Protein AF-A0A2D4KAZ9-F1 (afdb_monomer)

Sequence (112 aa):
IPFMPLLLKDMTFIHEGNRTLVENLVNFEKLRMMAKAVHLVHHCRSHPNLPLSPLRSRPQYLLEEARAIRASTCSEQSLSTRSPAATWAHIQPLRVIDRQKELLRLSRDLES

Organism: NCBI:txid1970185

Solvent-accessible surface area (backbone atoms only — not comparable to full-atom values): 7359 Å² total; per-residue (Å²): 123,78,70,58,71,58,54,53,48,52,55,48,51,51,56,75,76,35,65,68,55,54,97,91,35,76,31,60,66,48,51,51,54,52,51,54,60,53,46,54,59,50,61,62,58,72,57,80,87,68,81,87,59,93,73,77,86,62,77,81,84,73,54,74,83,64,61,81,81,66,87,63,97,67,64,77,80,62,63,67,71,68,37,68,66,56,53,51,63,58,65,70,73,72,86,77,90,80,53,63,71,57,55,54,49,55,55,54,69,73,76,110

Nearest PDB structures (foldseek):
  2byv-assembly1_E  TM=8.675E-01  e=9.236E-05  Mus musculus

pLDDT: mean 79.98, std 20.4, range [38.44, 98.75]

Secondary structure (DSSP, 8-state):
---HHHHHHHHHHHHHHS-SEETTEE-HHHHHHHHHHHHHHHHTTSS------TTTTS-GGGSSTTSSS------THHHHTT-HHHHHHHHTT------HHHHHHHHHHHH-

Structure (mmCIF, N/CA/C/O backbone):
data_AF-A0A2D4KAZ9-F1
#
_entry.id   AF-A0A2D4KAZ9-F1
#
loop_
_atom_site.group_PDB
_atom_site.id
_atom_site.type_symbol
_atom_site.label_atom_id
_atom_site.label_alt_id
_atom_site.label_comp_id
_atom_site.label_asym_id
_atom_site.label_entity_id
_atom_site.label_seq_id
_atom_site.pdbx_PDB_ins_code
_atom_site.Cartn_x
_atom_site.Cartn_y
_atom_site.Cartn_z
_atom_site.occupancy
_atom_site.B_iso_or_equiv
_atom_site.auth_seq_id
_atom_site.auth_comp_id
_atom_site.auth_asym_id
_atom_site.auth_atom_id
_atom_site.pdbx_PDB_model_num
ATOM 1 N N . ILE A 1 1 ? 11.797 8.713 0.668 1.00 88.19 1 ILE A N 1
ATOM 2 C CA . ILE A 1 1 ? 10.460 8.239 0.225 1.00 88.19 1 ILE A CA 1
ATOM 3 C C . ILE A 1 1 ? 10.290 6.820 0.762 1.00 88.19 1 ILE A C 1
ATOM 5 O O . ILE A 1 1 ? 11.184 6.022 0.503 1.00 88.19 1 ILE A O 1
ATOM 9 N N . PRO A 1 2 ? 9.254 6.519 1.565 1.00 91.81 2 PRO A N 1
ATOM 10 C CA . PRO A 1 2 ? 9.070 5.190 2.151 1.00 91.81 2 PRO A CA 1
ATOM 11 C C . PRO A 1 2 ? 8.597 4.165 1.108 1.00 91.81 2 PRO A C 1
ATOM 13 O O . PRO A 1 2 ? 8.111 4.531 0.037 1.00 91.81 2 PRO A O 1
ATOM 16 N N . PHE A 1 3 ? 8.694 2.874 1.436 1.00 94.38 3 PHE A N 1
ATOM 17 C CA . PHE A 1 3 ? 8.126 1.806 0.612 1.00 94.38 3 PHE A CA 1
ATOM 18 C C . PHE A 1 3 ? 6.590 1.809 0.724 1.00 94.38 3 PHE A C 1
ATOM 20 O O . PHE A 1 3 ? 6.012 1.201 1.625 1.00 94.38 3 PHE A O 1
ATOM 27 N N . MET A 1 4 ? 5.932 2.542 -0.182 1.00 95.25 4 MET A N 1
ATOM 28 C CA . MET A 1 4 ? 4.487 2.813 -0.130 1.00 95.25 4 MET A CA 1
ATOM 29 C C . MET A 1 4 ? 3.601 1.557 -0.058 1.00 95.25 4 MET A C 1
ATOM 31 O O . 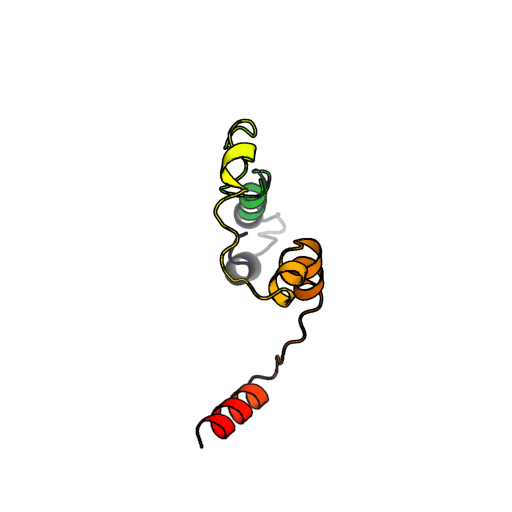MET A 1 4 ? 2.660 1.580 0.731 1.00 95.25 4 MET A O 1
ATOM 35 N N . PRO A 1 5 ? 3.876 0.452 -0.786 1.00 97.31 5 PRO A N 1
ATOM 36 C CA . PRO A 1 5 ? 3.073 -0.766 -0.669 1.00 97.31 5 PRO A CA 1
ATOM 37 C C . PRO A 1 5 ? 2.998 -1.314 0.761 1.00 97.31 5 PRO A C 1
ATOM 39 O O . PRO A 1 5 ? 1.918 -1.684 1.211 1.00 97.31 5 PRO A O 1
ATOM 42 N N . LEU A 1 6 ? 4.112 -1.316 1.502 1.00 96.06 6 LEU A N 1
ATOM 43 C CA . LEU A 1 6 ? 4.129 -1.785 2.889 1.00 96.06 6 LEU A CA 1
ATOM 44 C C . LEU A 1 6 ? 3.360 -0.839 3.816 1.00 96.06 6 LEU A C 1
ATOM 46 O O . LEU A 1 6 ? 2.554 -1.299 4.612 1.00 96.06 6 LEU A O 1
ATOM 50 N N . LEU A 1 7 ? 3.531 0.475 3.654 1.00 96.00 7 LEU A N 1
ATOM 51 C CA . LEU A 1 7 ? 2.778 1.464 4.427 1.00 96.00 7 LEU A CA 1
ATOM 52 C C . LEU A 1 7 ? 1.259 1.321 4.222 1.00 96.00 7 LEU A C 1
ATOM 54 O O . LEU A 1 7 ? 0.494 1.358 5.184 1.00 96.00 7 LEU A O 1
ATOM 58 N N . LEU A 1 8 ? 0.820 1.161 2.970 1.00 97.06 8 LEU A N 1
ATOM 59 C CA . LEU A 1 8 ? -0.593 0.958 2.642 1.00 97.06 8 LEU A CA 1
ATOM 60 C C . LEU A 1 8 ? -1.112 -0.358 3.226 1.00 97.06 8 LEU A C 1
ATOM 62 O O . LEU A 1 8 ? -2.217 -0.395 3.770 1.00 97.06 8 LEU A O 1
ATOM 66 N N . LYS A 1 9 ? -0.298 -1.417 3.172 1.00 97.75 9 LYS A N 1
ATOM 67 C CA . LYS A 1 9 ? -0.601 -2.705 3.800 1.00 97.75 9 LYS A CA 1
ATOM 68 C C . LYS A 1 9 ? -0.813 -2.550 5.309 1.00 97.75 9 LYS A C 1
ATOM 70 O O . LYS A 1 9 ? -1.826 -3.006 5.828 1.00 97.75 9 LYS A O 1
ATOM 75 N N . ASP A 1 10 ? 0.096 -1.871 6.001 1.00 97.38 10 ASP A N 1
ATOM 76 C CA . ASP A 1 10 ? 0.027 -1.677 7.452 1.00 97.38 10 ASP A CA 1
ATOM 77 C C . ASP A 1 10 ? -1.213 -0.863 7.855 1.00 97.38 10 ASP A C 1
ATOM 79 O O . ASP A 1 10 ? -1.936 -1.239 8.777 1.00 97.38 10 ASP A O 1
ATOM 83 N N . MET A 1 11 ? -1.526 0.207 7.116 1.00 98.06 11 MET A N 1
ATOM 84 C CA . MET A 1 11 ? -2.753 0.991 7.320 1.00 98.06 11 MET A CA 1
ATOM 85 C C . MET A 1 11 ? -4.023 0.159 7.109 1.00 98.06 11 MET A C 1
ATOM 87 O O . MET A 1 11 ? -4.988 0.315 7.861 1.00 98.06 11 MET A O 1
ATOM 91 N N . THR A 1 12 ? -4.012 -0.740 6.122 1.00 98.38 12 THR A N 1
ATOM 92 C CA . THR A 1 12 ? -5.128 -1.655 5.840 1.00 98.38 12 THR A CA 1
ATOM 93 C C . THR A 1 12 ? -5.326 -2.635 6.995 1.00 98.38 12 THR A C 1
ATOM 95 O O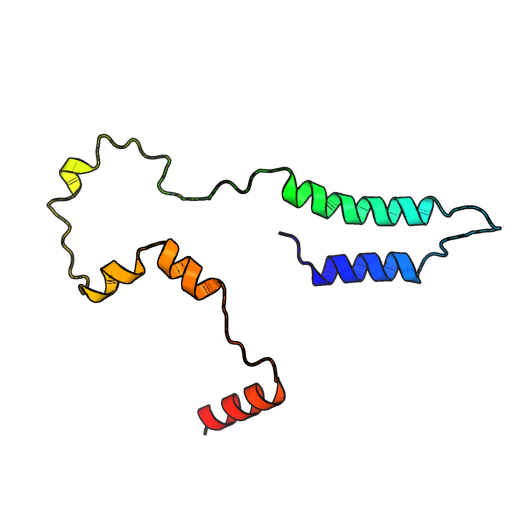 . THR A 1 12 ? -6.426 -2.720 7.538 1.00 98.38 12 THR A O 1
ATOM 98 N N . PHE A 1 13 ? -4.253 -3.275 7.471 1.00 98.75 13 PHE A N 1
ATOM 99 C CA . PHE A 1 13 ? -4.321 -4.187 8.618 1.00 98.75 13 PHE A CA 1
ATOM 100 C C . PHE A 1 13 ? -4.802 -3.499 9.900 1.00 98.75 13 PHE A C 1
ATOM 102 O O . PHE A 1 13 ? -5.584 -4.077 10.652 1.00 98.75 13 PHE A O 1
ATOM 109 N N . ILE A 1 14 ? -4.391 -2.252 10.147 1.00 98.44 14 ILE A N 1
ATOM 110 C CA . ILE A 1 14 ? -4.898 -1.473 11.286 1.00 98.44 14 ILE A CA 1
ATOM 111 C C . ILE A 1 14 ? -6.400 -1.211 11.132 1.00 98.44 14 ILE A C 1
ATOM 113 O O . ILE A 1 14 ? -7.143 -1.314 12.112 1.00 98.44 14 ILE A O 1
ATOM 117 N N . HIS A 1 15 ? -6.855 -0.858 9.927 1.00 98.44 15 HIS A N 1
ATOM 118 C CA . HIS A 1 15 ? -8.254 -0.535 9.679 1.00 98.44 15 HIS A CA 1
ATOM 119 C C . HIS A 1 15 ? -9.176 -1.748 9.830 1.00 98.44 15 HIS A C 1
ATOM 121 O O . HIS A 1 15 ? -10.199 -1.631 10.508 1.00 98.44 15 HIS A O 1
ATOM 127 N N . GLU A 1 16 ? -8.806 -2.876 9.228 1.00 98.38 16 GLU A N 1
ATOM 128 C CA . GLU A 1 16 ? -9.593 -4.113 9.227 1.00 98.38 16 GLU A CA 1
ATOM 129 C C . GLU A 1 16 ? -9.496 -4.857 10.565 1.00 98.38 16 GLU A C 1
ATOM 131 O O . GLU A 1 16 ? -10.489 -5.393 11.051 1.00 98.38 16 GLU A O 1
ATOM 136 N N . GLY A 1 17 ? -8.323 -4.839 11.206 1.00 98.19 17 GLY A N 1
ATOM 137 C CA . GLY A 1 17 ? -8.078 -5.539 12.468 1.00 98.19 17 GLY A CA 1
ATOM 138 C C . GLY A 1 17 ? -8.646 -4.853 13.712 1.00 98.19 17 GLY A C 1
ATOM 139 O O . GLY A 1 17 ? -8.698 -5.471 14.771 1.00 98.19 17 GLY A O 1
ATOM 140 N N . ASN A 1 18 ? -9.080 -3.590 13.618 1.00 98.44 18 ASN A N 1
ATOM 141 C CA . ASN A 1 18 ? -9.566 -2.824 14.767 1.00 98.44 18 ASN A CA 1
ATOM 142 C C . ASN A 1 18 ? -10.910 -2.162 14.463 1.00 98.44 18 ASN A C 1
ATOM 144 O O . ASN A 1 18 ? -11.034 -1.382 13.516 1.00 98.44 18 ASN A O 1
ATOM 148 N N . ARG A 1 19 ? -11.923 -2.384 15.309 1.00 98.19 19 ARG A N 1
ATOM 149 C CA . ARG A 1 19 ? -13.208 -1.676 15.185 1.00 98.19 19 ARG A CA 1
ATOM 150 C C . ARG A 1 19 ? -13.019 -0.182 15.432 1.00 98.19 19 ARG A C 1
ATOM 152 O O . ARG A 1 19 ? -12.277 0.215 16.327 1.00 98.19 19 ARG A O 1
ATOM 159 N N . THR A 1 20 ? -13.702 0.647 14.646 1.00 98.38 20 THR A N 1
ATOM 160 C CA . THR A 1 20 ? -13.675 2.112 14.810 1.00 98.38 20 THR A CA 1
ATOM 161 C C . THR A 1 20 ? -14.441 2.564 16.055 1.00 98.38 20 THR A C 1
ATOM 163 O O . THR A 1 20 ? -14.057 3.549 16.681 1.00 98.38 20 THR A O 1
ATOM 166 N N . LEU A 1 21 ? -15.482 1.817 16.434 1.00 98.12 21 LEU A N 1
ATOM 167 C CA . LEU A 1 21 ? -16.258 2.027 17.651 1.00 98.12 21 LEU A CA 1
ATOM 168 C C . LEU A 1 21 ? -16.200 0.775 18.530 1.00 98.12 21 LEU A C 1
ATOM 170 O O . LEU A 1 21 ? -16.294 -0.348 18.026 1.00 98.12 21 LEU A O 1
ATOM 174 N N . VAL A 1 22 ? -16.076 0.975 19.837 1.00 97.38 22 VAL A N 1
ATOM 175 C CA . VAL A 1 22 ? -16.195 -0.058 20.871 1.00 97.38 22 VAL A CA 1
ATOM 176 C C . VAL A 1 22 ? -17.226 0.456 21.865 1.00 97.38 22 VAL A C 1
ATOM 178 O O . VAL A 1 22 ? -17.066 1.556 22.376 1.00 97.38 22 VAL A O 1
ATOM 181 N N . GLU A 1 23 ? -18.318 -0.286 22.065 1.00 96.62 23 GLU A N 1
ATOM 182 C CA . GLU A 1 23 ? -19.418 0.128 22.960 1.00 96.62 23 GLU A CA 1
ATOM 183 C C . GLU A 1 23 ? -19.969 1.534 22.639 1.00 96.62 23 GLU A C 1
ATOM 185 O O . GLU A 1 23 ? -20.248 2.336 23.522 1.00 96.62 23 GLU A O 1
ATOM 190 N N . ASN A 1 24 ? -20.110 1.852 21.345 1.00 96.69 24 ASN A N 1
ATOM 191 C CA . ASN A 1 24 ? -20.512 3.171 20.824 1.00 96.69 24 ASN A CA 1
ATOM 192 C C . ASN A 1 24 ? -19.550 4.331 21.145 1.00 96.69 24 ASN A C 1
ATOM 194 O O . ASN A 1 24 ? -19.846 5.480 20.823 1.00 96.69 24 ASN A O 1
ATOM 198 N N . LEU A 1 25 ? -18.375 4.042 21.703 1.00 98.19 25 LEU A N 1
ATOM 199 C CA . LEU A 1 25 ? -17.306 5.006 21.931 1.00 98.19 25 LEU A CA 1
ATOM 200 C C . LEU A 1 25 ? -16.225 4.881 20.858 1.00 98.19 25 LEU A C 1
ATOM 202 O O . LEU A 1 25 ? -15.967 3.804 20.318 1.00 98.19 25 LEU A O 1
ATOM 206 N N . VAL A 1 26 ? -15.571 5.998 20.546 1.00 98.38 26 VAL A N 1
ATOM 207 C CA . VAL A 1 26 ? -14.469 6.038 19.578 1.00 98.38 26 VAL A CA 1
ATOM 208 C C . VAL A 1 26 ? -13.288 5.213 20.083 1.00 98.38 26 VAL A C 1
ATOM 210 O O . VAL A 1 26 ? -12.805 5.406 21.197 1.00 98.38 26 VAL A O 1
ATOM 213 N N . ASN A 1 27 ? -12.772 4.326 19.232 1.00 98.44 27 ASN A N 1
ATOM 214 C CA . ASN A 1 27 ? -11.577 3.553 19.539 1.00 98.44 27 ASN A CA 1
ATOM 215 C C . ASN A 1 27 ? -10.309 4.406 19.360 1.00 98.44 27 ASN A C 1
ATOM 217 O O . ASN A 1 27 ? -9.710 4.465 18.281 1.00 98.44 27 ASN A O 1
ATOM 221 N N . PHE A 1 28 ? -9.880 5.057 20.439 1.00 98.38 28 PHE A N 1
ATOM 222 C CA . PHE A 1 28 ? -8.653 5.854 20.450 1.00 98.38 28 PHE A CA 1
ATOM 223 C C . PHE A 1 28 ? -7.383 5.028 20.235 1.00 98.38 28 PHE A C 1
ATOM 225 O O . PHE A 1 28 ? -6.405 5.559 19.712 1.00 98.38 28 PHE A O 1
ATOM 232 N N . GLU A 1 29 ? -7.389 3.736 20.563 1.00 98.31 29 GLU A N 1
ATOM 233 C CA . GLU A 1 29 ? -6.247 2.863 20.294 1.00 98.31 29 GLU A CA 1
ATOM 234 C C . GLU A 1 29 ? -6.056 2.673 18.781 1.00 98.31 29 GLU A C 1
ATOM 236 O O . GLU A 1 29 ? -4.952 2.880 18.272 1.00 98.31 29 GLU A O 1
ATOM 241 N N . LYS A 1 30 ? -7.145 2.442 18.031 1.00 98.50 30 LYS A N 1
ATOM 242 C CA . LYS A 1 30 ? -7.115 2.426 16.556 1.00 98.50 30 LYS A CA 1
ATOM 243 C C . LYS A 1 30 ? -6.598 3.749 15.993 1.00 98.50 30 LYS A C 1
ATOM 245 O O . LYS A 1 30 ? -5.704 3.751 15.146 1.00 98.50 30 LYS A O 1
ATOM 250 N N . LEU A 1 31 ? -7.130 4.877 16.472 1.00 98.50 31 LEU A N 1
ATOM 251 C CA . LEU A 1 31 ? -6.685 6.202 16.023 1.00 98.50 31 LEU A CA 1
ATOM 252 C C . LEU A 1 31 ? -5.197 6.424 16.305 1.00 98.50 31 LEU A C 1
ATOM 254 O O . LEU A 1 31 ? -4.476 6.910 15.436 1.00 98.50 31 LEU A O 1
ATOM 258 N N . ARG A 1 32 ? -4.707 6.008 17.477 1.00 98.44 32 ARG A N 1
ATOM 259 C CA . ARG A 1 32 ? -3.289 6.093 17.839 1.00 98.44 32 ARG A CA 1
ATOM 260 C C . ARG A 1 32 ? -2.414 5.255 16.910 1.00 98.44 32 ARG A C 1
ATOM 262 O O . ARG A 1 32 ? -1.336 5.706 16.527 1.00 98.44 32 ARG A O 1
ATOM 269 N N . MET A 1 33 ? -2.841 4.044 16.552 1.00 98.31 33 MET A N 1
ATOM 270 C CA . MET A 1 33 ? -2.122 3.200 15.589 1.00 98.31 33 MET A CA 1
ATOM 271 C C . MET A 1 33 ? -2.050 3.861 14.206 1.00 98.31 33 MET A C 1
ATOM 273 O O . MET A 1 33 ? -0.963 3.962 13.638 1.00 98.31 33 MET A O 1
ATOM 277 N N . MET A 1 34 ? -3.172 4.384 13.700 1.00 98.06 34 MET A N 1
ATOM 278 C CA . MET A 1 34 ? -3.203 5.093 12.413 1.00 98.06 34 MET A CA 1
ATOM 279 C C . MET A 1 34 ? -2.327 6.354 12.434 1.00 98.06 34 MET A C 1
ATOM 281 O O . MET A 1 34 ? -1.559 6.590 11.503 1.00 98.06 34 MET A O 1
ATOM 285 N N . ALA A 1 35 ? -2.375 7.135 13.517 1.00 97.81 35 ALA A N 1
ATOM 286 C CA . ALA A 1 35 ? -1.554 8.333 13.677 1.00 97.81 35 ALA A CA 1
ATOM 287 C C . ALA A 1 35 ? -0.051 8.016 13.627 1.00 97.81 35 ALA A C 1
ATOM 289 O O . ALA A 1 35 ? 0.700 8.729 12.963 1.00 97.81 35 ALA A O 1
ATOM 290 N N . LYS A 1 36 ? 0.391 6.921 14.261 1.00 96.06 36 LYS A N 1
ATOM 291 C CA . LYS A 1 36 ? 1.792 6.467 14.204 1.00 96.06 36 LYS A CA 1
ATOM 292 C C . LYS A 1 36 ? 2.238 6.143 12.776 1.00 96.06 36 LYS A C 1
ATOM 294 O O . LYS A 1 36 ? 3.311 6.577 12.364 1.00 96.06 36 LYS A O 1
ATOM 299 N N . ALA A 1 37 ? 1.412 5.434 12.009 1.00 94.56 37 ALA A N 1
ATOM 300 C CA . ALA A 1 37 ? 1.721 5.097 10.621 1.00 94.56 37 ALA A CA 1
ATOM 301 C C . ALA A 1 37 ? 1.767 6.342 9.711 1.00 94.56 37 ALA A C 1
ATOM 303 O O . ALA A 1 37 ? 2.682 6.485 8.901 1.00 94.56 37 ALA A O 1
ATOM 304 N N . VAL A 1 38 ? 0.849 7.299 9.888 1.00 93.38 38 VAL A N 1
ATOM 305 C CA . VAL A 1 38 ? 0.867 8.575 9.145 1.00 93.38 38 VAL A CA 1
ATOM 306 C C . VAL A 1 38 ? 2.071 9.441 9.532 1.00 93.38 38 VAL A C 1
ATOM 308 O O . VAL A 1 38 ? 2.678 10.083 8.670 1.00 93.38 38 VAL A O 1
ATOM 311 N N . HIS A 1 39 ? 2.474 9.434 10.804 1.00 94.06 39 HIS A N 1
ATOM 312 C CA . HIS A 1 39 ? 3.628 10.198 11.279 1.00 94.06 39 HIS A CA 1
ATOM 313 C C . HIS A 1 39 ? 4.935 9.787 10.580 1.00 94.06 39 HIS A C 1
ATOM 315 O O . HIS A 1 39 ? 5.774 10.644 10.301 1.00 94.06 39 HIS A O 1
ATOM 321 N N . LEU A 1 40 ? 5.080 8.514 10.192 1.00 90.38 40 LEU A N 1
ATOM 322 C CA . LEU A 1 40 ? 6.215 8.041 9.392 1.00 90.38 40 LEU A CA 1
ATOM 323 C C . LEU A 1 40 ? 6.339 8.801 8.059 1.00 90.38 40 LEU A C 1
ATOM 325 O O . LEU A 1 40 ? 7.439 9.175 7.652 1.00 90.38 40 LEU A O 1
ATOM 329 N N . VAL A 1 41 ? 5.214 9.077 7.391 1.00 88.81 41 VAL A N 1
ATOM 330 C CA . VAL A 1 41 ? 5.188 9.848 6.136 1.00 88.81 41 VAL A CA 1
ATOM 331 C C . VAL A 1 41 ? 5.620 11.288 6.380 1.00 88.81 41 VAL A C 1
ATOM 333 O O . VAL A 1 41 ? 6.376 11.847 5.584 1.00 88.81 41 VAL A O 1
ATOM 336 N N . HIS A 1 42 ? 5.168 11.884 7.485 1.00 88.62 42 HIS A N 1
ATOM 337 C CA . HIS A 1 42 ? 5.548 13.241 7.858 1.00 88.62 42 HIS A CA 1
ATOM 338 C C . HIS A 1 42 ? 7.051 13.348 8.147 1.00 88.62 42 HIS A C 1
ATOM 340 O O . HIS A 1 42 ? 7.718 14.213 7.583 1.00 88.62 42 HIS A O 1
ATOM 346 N N . HIS A 1 43 ? 7.612 12.413 8.920 1.00 87.50 43 HIS A N 1
ATOM 347 C CA . HIS A 1 43 ? 9.051 12.352 9.185 1.00 87.50 43 HIS A CA 1
ATOM 348 C C . HIS A 1 43 ? 9.865 12.169 7.894 1.00 87.50 43 HIS A C 1
ATOM 350 O O . HIS A 1 43 ? 10.926 12.765 7.725 1.00 87.50 43 HIS A O 1
ATOM 356 N N . CYS A 1 44 ? 9.376 11.383 6.934 1.00 84.44 44 CYS A N 1
ATOM 357 C CA . CYS A 1 44 ? 10.048 11.224 5.641 1.00 84.44 44 CYS A CA 1
ATOM 358 C C . CYS A 1 44 ? 10.090 12.520 4.805 1.00 84.44 44 CYS A C 1
ATOM 360 O O . CYS A 1 44 ? 10.836 12.579 3.829 1.00 84.44 44 CYS A O 1
ATOM 362 N N . ARG A 1 45 ? 9.274 13.527 5.146 1.00 82.12 45 ARG A N 1
ATOM 363 C CA . ARG A 1 45 ? 9.152 14.818 4.448 1.00 82.12 45 ARG A CA 1
ATOM 364 C C . ARG A 1 45 ? 9.678 16.002 5.263 1.00 82.12 45 ARG A C 1
ATOM 366 O O . ARG A 1 45 ? 9.672 17.115 4.749 1.00 82.12 45 ARG A O 1
ATOM 373 N N . SER A 1 46 ? 10.086 15.784 6.514 1.00 78.50 46 SER A N 1
ATOM 374 C CA . SER A 1 46 ? 10.502 16.854 7.432 1.00 78.50 46 SER A CA 1
ATOM 375 C C . SER A 1 46 ? 11.849 17.475 7.063 1.00 78.50 46 SER A C 1
ATOM 377 O O . SER A 1 46 ? 12.123 18.608 7.444 1.00 78.50 46 SER A O 1
ATOM 379 N N . HIS A 1 47 ? 12.670 16.765 6.288 1.00 70.50 47 HIS A N 1
ATOM 380 C CA . HIS A 1 47 ? 13.910 17.298 5.741 1.00 70.50 47 HIS A CA 1
ATOM 381 C C . HIS A 1 47 ? 13.667 17.778 4.307 1.00 70.50 47 HIS A C 1
ATOM 383 O O . HIS A 1 47 ? 13.054 17.042 3.524 1.00 70.50 47 HIS A O 1
ATOM 389 N N . PRO A 1 48 ? 14.138 18.982 3.927 1.00 65.94 48 PRO A N 1
ATOM 390 C CA . PRO A 1 48 ? 14.087 19.401 2.536 1.00 65.94 48 PRO A CA 1
ATOM 391 C C . PRO A 1 48 ? 14.824 18.362 1.690 1.00 65.94 48 PRO A C 1
ATOM 393 O O . PRO A 1 48 ? 15.912 17.915 2.059 1.00 65.94 48 PRO A O 1
ATOM 396 N N . ASN A 1 49 ? 14.239 17.987 0.549 1.00 61.06 49 ASN A N 1
ATOM 397 C CA . ASN A 1 49 ? 14.944 17.234 -0.484 1.00 61.06 49 ASN A CA 1
ATOM 398 C C . ASN A 1 49 ? 16.036 18.151 -1.053 1.00 61.06 49 ASN A C 1
ATOM 400 O O . ASN A 1 49 ? 15.863 18.760 -2.107 1.00 61.06 49 ASN A O 1
ATOM 404 N N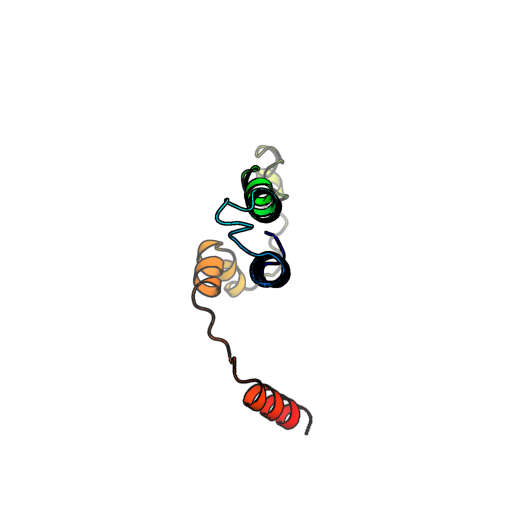 . LEU A 1 50 ? 17.132 18.327 -0.316 1.00 60.78 50 LEU A N 1
ATOM 405 C CA . LEU A 1 50 ? 18.321 18.973 -0.834 1.00 60.78 50 LEU A CA 1
ATOM 406 C C . LEU A 1 50 ? 18.774 18.125 -2.023 1.00 60.78 50 LEU A C 1
ATOM 408 O O . LEU A 1 50 ? 18.922 16.908 -1.868 1.00 60.78 50 L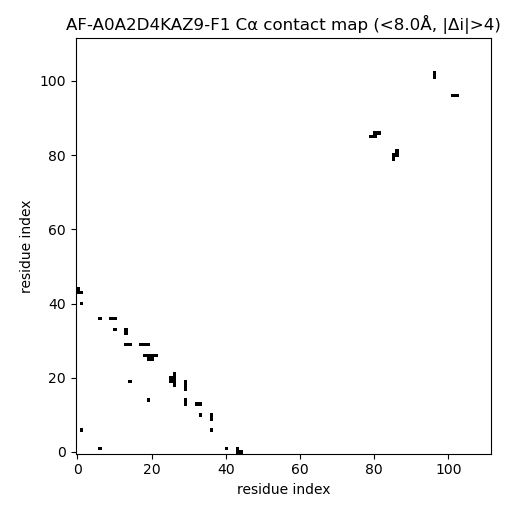EU A O 1
ATOM 412 N N . PRO A 1 51 ? 18.971 18.714 -3.213 1.00 57.69 51 PRO A N 1
ATOM 413 C CA . PRO A 1 51 ? 19.585 17.983 -4.300 1.00 57.69 51 PRO A CA 1
ATOM 414 C C . PRO A 1 51 ? 20.969 17.550 -3.815 1.00 57.69 51 PRO A C 1
ATOM 416 O O . PRO A 1 51 ? 21.861 18.380 -3.632 1.00 57.69 51 PRO A O 1
ATOM 419 N N . LEU A 1 52 ? 21.134 16.250 -3.566 1.00 58.78 52 LEU A N 1
ATOM 420 C CA . LEU A 1 52 ? 22.418 15.619 -3.277 1.00 58.78 52 LEU A CA 1
ATOM 421 C C . LEU A 1 52 ? 23.253 15.639 -4.562 1.00 58.78 52 LEU A C 1
ATOM 423 O O . LEU A 1 52 ? 23.463 14.623 -5.212 1.00 58.78 52 LEU A O 1
ATOM 427 N N . SER A 1 53 ? 23.684 16.826 -4.981 1.00 56.56 53 SER A N 1
ATOM 428 C CA . SER A 1 53 ? 24.706 16.989 -6.003 1.00 56.56 53 SER A CA 1
ATOM 429 C C . SER A 1 53 ? 26.075 16.923 -5.313 1.00 56.56 53 SER A C 1
ATOM 431 O O . SER A 1 53 ? 26.383 17.845 -4.553 1.00 56.56 53 SER A O 1
ATOM 433 N N . PRO A 1 54 ? 26.932 15.919 -5.598 1.00 56.50 54 PRO A N 1
ATOM 434 C CA . PRO A 1 54 ? 28.290 15.830 -5.036 1.00 56.50 54 PRO A CA 1
ATOM 435 C C . PRO A 1 54 ? 29.209 16.996 -5.442 1.00 56.50 54 PRO A C 1
ATOM 437 O O . PRO A 1 54 ? 30.320 17.123 -4.945 1.00 56.50 54 PRO A O 1
ATOM 440 N N . LEU A 1 55 ? 28.772 17.831 -6.391 1.00 52.28 55 LEU A N 1
ATOM 441 C CA . LEU A 1 55 ? 29.602 18.797 -7.113 1.00 52.28 55 LEU A CA 1
ATOM 442 C C . LEU A 1 55 ? 29.446 20.253 -6.665 1.00 52.28 55 LEU A C 1
ATOM 444 O O . LEU A 1 55 ? 30.156 21.110 -7.185 1.00 52.28 55 LEU A O 1
ATOM 448 N N . ARG A 1 56 ? 28.541 20.566 -5.732 1.00 52.50 56 ARG A N 1
ATOM 449 C CA . ARG A 1 56 ? 28.258 21.971 -5.379 1.00 52.50 56 ARG A CA 1
ATOM 450 C C . ARG A 1 56 ? 29.014 22.493 -4.154 1.00 52.50 56 ARG A C 1
ATOM 452 O O . ARG A 1 56 ? 28.904 23.673 -3.851 1.00 52.50 56 ARG A O 1
ATOM 459 N N . SER A 1 57 ? 29.811 21.657 -3.489 1.00 45.28 57 SER A N 1
ATOM 460 C CA . SER A 1 57 ? 30.648 22.055 -2.345 1.00 45.28 57 SER A CA 1
ATOM 461 C C . SER A 1 57 ? 32.062 22.514 -2.727 1.00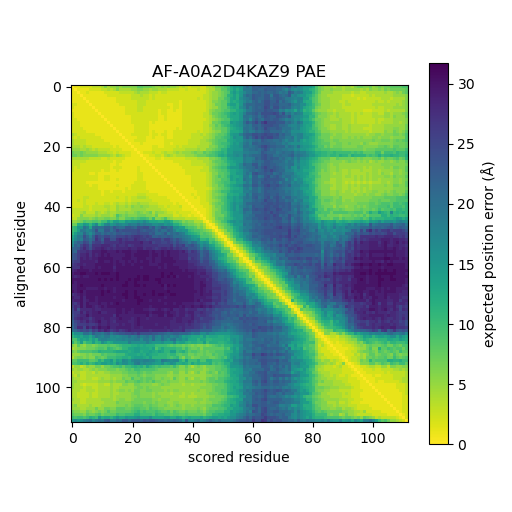 45.28 57 SER A C 1
ATOM 463 O O . SER A 1 57 ? 32.833 22.880 -1.843 1.00 45.28 57 SER A O 1
ATOM 465 N N . ARG A 1 58 ? 32.435 22.517 -4.016 1.00 45.31 58 ARG A N 1
ATOM 466 C CA . ARG A 1 58 ? 33.777 22.942 -4.441 1.00 45.31 58 ARG A CA 1
ATOM 467 C C . ARG A 1 58 ? 33.783 24.436 -4.812 1.00 45.31 58 ARG A C 1
ATOM 469 O O . ARG A 1 58 ? 32.990 24.829 -5.669 1.00 45.31 58 ARG A O 1
ATOM 476 N N . PRO A 1 59 ? 34.660 25.268 -4.218 1.00 38.44 59 PRO A N 1
ATOM 477 C CA . PRO A 1 59 ? 34.725 26.690 -4.545 1.00 38.44 59 PRO A CA 1
ATOM 478 C C . PRO A 1 59 ? 35.073 26.912 -6.027 1.00 38.44 59 PRO A C 1
ATOM 480 O O . PRO A 1 59 ? 35.982 26.273 -6.561 1.00 38.44 59 PRO A O 1
ATOM 483 N N . GLN A 1 60 ? 34.341 27.809 -6.697 1.00 48.31 60 GLN A N 1
ATOM 484 C CA . GLN A 1 60 ? 34.372 28.030 -8.155 1.00 48.31 60 GLN A CA 1
ATOM 485 C C . GLN A 1 60 ? 35.676 28.647 -8.704 1.00 48.31 60 GLN A C 1
ATOM 487 O O . GLN A 1 60 ? 35.820 28.763 -9.916 1.00 48.31 60 GLN A O 1
ATOM 492 N N . TYR A 1 61 ? 36.644 29.005 -7.860 1.00 48.91 61 TYR A N 1
ATOM 493 C CA . TYR A 1 61 ? 37.806 29.807 -8.270 1.00 48.91 61 TYR A CA 1
ATOM 494 C C . TYR A 1 61 ? 38.951 29.001 -8.912 1.00 48.91 61 TYR A C 1
ATOM 496 O O . TYR A 1 61 ? 39.847 29.592 -9.495 1.00 48.91 61 TYR A O 1
ATOM 504 N N . LEU A 1 62 ? 38.934 27.662 -8.833 1.00 52.56 62 LEU A N 1
ATOM 505 C CA . LEU A 1 62 ? 40.028 26.799 -9.328 1.00 52.56 62 LEU A CA 1
ATOM 506 C C . LEU A 1 62 ? 39.693 25.998 -10.602 1.00 52.56 62 LEU A C 1
ATOM 508 O O . LEU A 1 62 ? 40.447 25.101 -10.974 1.00 52.56 62 LEU A O 1
ATOM 512 N N . LEU A 1 63 ? 38.548 26.243 -11.255 1.00 52.34 63 LEU A N 1
ATOM 513 C CA . LEU A 1 63 ? 38.100 25.428 -12.399 1.00 52.34 63 LEU A CA 1
ATOM 514 C C . LEU A 1 63 ? 38.454 26.013 -13.777 1.00 52.34 63 LEU A C 1
ATOM 516 O O . LEU A 1 63 ? 38.459 25.260 -14.749 1.00 52.34 63 LEU A O 1
ATOM 520 N N . GLU A 1 64 ? 38.753 27.309 -13.882 1.00 46.09 64 GLU A N 1
ATOM 521 C CA . GLU A 1 64 ? 39.061 27.939 -15.179 1.00 46.09 64 GLU A CA 1
ATOM 522 C C . GLU A 1 64 ? 40.342 27.372 -15.812 1.00 46.09 64 GLU A C 1
ATOM 524 O O . GLU A 1 64 ? 40.358 27.044 -16.994 1.00 46.09 64 GLU A O 1
ATOM 529 N N . GLU A 1 65 ? 41.374 27.099 -15.014 1.00 41.03 65 GLU A N 1
ATOM 530 C CA . GLU A 1 65 ? 42.681 26.662 -15.527 1.00 41.03 65 GLU A CA 1
ATOM 531 C C . GLU A 1 65 ? 42.705 25.187 -15.984 1.00 41.03 65 GLU A C 1
ATOM 533 O O . GLU A 1 65 ? 43.511 24.779 -16.816 1.00 41.03 65 GLU A O 1
ATOM 538 N N . ALA A 1 66 ? 41.765 24.365 -15.504 1.00 48.00 66 ALA A N 1
ATOM 539 C CA . ALA A 1 66 ? 41.700 22.936 -15.825 1.00 48.00 66 ALA A CA 1
ATOM 540 C C . ALA A 1 66 ? 40.825 22.605 -17.053 1.00 48.00 66 ALA A C 1
ATOM 542 O O . ALA A 1 66 ? 40.685 21.427 -17.408 1.00 48.00 66 ALA A O 1
ATOM 543 N N . ARG A 1 67 ? 40.199 23.610 -17.682 1.00 46.56 67 ARG A N 1
ATOM 544 C CA . ARG A 1 67 ? 39.311 23.429 -18.846 1.00 46.56 67 ARG A CA 1
ATOM 545 C C . ARG A 1 67 ? 40.058 23.227 -20.164 1.00 46.56 67 ARG A C 1
ATOM 547 O O . ARG A 1 67 ? 39.498 22.610 -21.063 1.00 46.56 67 ARG A O 1
ATOM 554 N N . ALA A 1 68 ? 41.319 23.645 -20.261 1.00 49.78 68 ALA A N 1
ATOM 555 C CA . ALA A 1 68 ? 42.070 23.578 -21.516 1.00 49.78 68 ALA A CA 1
ATOM 556 C C . ALA A 1 68 ? 42.639 22.183 -21.862 1.00 49.78 68 ALA A C 1
ATOM 558 O O . ALA A 1 68 ? 42.966 21.936 -23.016 1.00 49.78 68 ALA A O 1
ATOM 559 N N . ILE A 1 69 ? 42.747 21.249 -20.904 1.00 51.38 69 ILE A N 1
ATOM 560 C CA . ILE A 1 69 ? 43.557 20.019 -21.090 1.00 51.38 69 ILE A CA 1
ATOM 561 C C . ILE A 1 69 ? 42.710 18.737 -21.244 1.00 51.38 69 ILE A C 1
ATOM 563 O O . ILE A 1 69 ? 43.233 17.661 -21.513 1.00 51.38 69 ILE A O 1
ATOM 567 N N . ARG A 1 70 ? 41.377 18.804 -21.120 1.00 57.28 70 ARG A N 1
ATOM 568 C CA . ARG A 1 70 ? 40.511 17.605 -21.171 1.00 57.28 70 ARG A CA 1
ATOM 569 C C . ARG A 1 70 ? 39.385 17.695 -22.194 1.00 57.28 70 ARG A C 1
ATOM 571 O O . ARG A 1 70 ? 38.261 17.287 -21.907 1.00 57.28 70 ARG A O 1
ATOM 578 N N . ALA A 1 71 ? 39.691 18.153 -23.404 1.00 51.72 71 ALA A N 1
ATOM 579 C CA . ALA A 1 71 ? 38.894 17.788 -24.574 1.00 51.72 71 ALA A CA 1
ATOM 580 C C . ALA A 1 71 ? 39.179 16.311 -24.924 1.00 51.72 71 ALA A C 1
ATOM 582 O O . ALA A 1 71 ? 39.873 15.994 -25.882 1.00 51.72 71 ALA A O 1
ATOM 583 N N . SER A 1 72 ? 38.707 15.405 -24.061 1.00 53.00 72 SER A N 1
ATOM 584 C CA . SER A 1 72 ? 38.658 13.969 -24.334 1.00 53.00 72 SER A CA 1
ATOM 585 C C . SER A 1 72 ? 37.469 13.691 -25.249 1.00 53.00 72 SER A C 1
ATOM 587 O O . SER A 1 72 ? 36.420 14.325 -25.120 1.00 53.00 72 SER A O 1
ATOM 589 N N . THR A 1 73 ? 37.663 12.770 -26.184 1.00 60.09 73 THR A N 1
ATOM 590 C CA . THR A 1 73 ? 36.793 12.426 -27.310 1.00 60.09 73 THR A CA 1
ATOM 591 C C . THR A 1 73 ? 35.397 11.975 -26.865 1.00 60.09 73 THR A C 1
ATOM 593 O O . THR A 1 73 ? 35.124 10.783 -26.742 1.00 60.09 73 THR A O 1
ATOM 596 N N . CYS A 1 74 ? 34.493 12.921 -26.635 1.00 48.28 74 CYS A N 1
ATOM 597 C CA . CYS A 1 74 ? 33.065 12.652 -26.521 1.00 48.28 74 CYS A CA 1
ATOM 598 C C . CYS A 1 74 ? 32.391 13.105 -27.815 1.00 48.28 74 CYS A C 1
ATOM 600 O O . CYS A 1 74 ? 32.532 14.259 -28.212 1.00 48.28 74 CYS A O 1
ATOM 602 N N . SER A 1 75 ? 31.655 12.203 -28.466 1.00 52.19 75 SER A N 1
ATOM 603 C CA . SER A 1 75 ? 30.832 12.522 -29.633 1.00 52.19 75 SER A CA 1
ATOM 604 C C . SER A 1 75 ? 29.869 13.675 -29.316 1.00 52.19 75 SER A C 1
ATOM 606 O O . SER A 1 75 ? 29.207 13.653 -28.277 1.00 52.19 75 SER A O 1
ATOM 608 N N . GLU A 1 76 ? 29.740 14.638 -30.232 1.00 50.91 76 GLU A N 1
ATOM 609 C CA . GLU A 1 76 ? 28.855 15.822 -30.156 1.00 50.91 76 GLU A CA 1
ATOM 610 C C . GLU A 1 76 ? 27.399 15.483 -29.756 1.00 50.91 76 GLU A C 1
ATOM 612 O O . GLU A 1 76 ? 26.713 16.265 -29.099 1.00 50.91 76 GLU A O 1
ATOM 617 N N . GLN A 1 77 ? 26.940 14.261 -30.053 1.00 49.44 77 GLN A N 1
ATOM 618 C CA . GLN A 1 77 ? 25.623 13.736 -29.666 1.00 49.44 77 GLN A CA 1
ATOM 619 C C . GLN A 1 77 ? 25.421 13.597 -28.141 1.00 49.44 77 GLN A C 1
ATOM 621 O O . GLN A 1 77 ? 24.288 13.593 -27.664 1.00 49.44 77 GLN A O 1
ATOM 626 N N . SER A 1 78 ? 26.504 13.535 -27.360 1.00 48.03 78 SER A N 1
ATOM 627 C CA . SER A 1 78 ? 26.477 13.411 -25.891 1.00 48.03 78 SER A CA 1
ATOM 628 C C . SER A 1 78 ? 26.363 14.752 -25.153 1.00 48.03 78 SER A C 1
ATOM 630 O O . SER A 1 78 ? 26.233 14.774 -23.928 1.00 48.03 78 SER A O 1
ATOM 632 N N . LEU A 1 79 ? 26.428 15.885 -25.861 1.00 46.88 79 LEU A N 1
ATOM 633 C CA . LEU A 1 79 ? 26.294 17.211 -25.247 1.00 46.88 79 LEU A CA 1
ATOM 634 C C . LEU A 1 79 ? 24.824 17.620 -25.067 1.00 46.88 79 LEU A C 1
ATOM 636 O O . LEU A 1 79 ? 24.495 18.303 -24.098 1.00 46.88 79 LEU A O 1
ATOM 640 N N . SER A 1 80 ? 23.923 17.141 -25.933 1.00 51.06 80 SER A N 1
ATOM 641 C CA . SER A 1 80 ? 22.478 17.415 -25.840 1.00 51.06 80 SER A CA 1
ATOM 642 C C . SER A 1 80 ? 21.814 16.692 -24.654 1.00 51.06 80 SER A C 1
ATOM 644 O O . SER A 1 80 ? 20.941 17.237 -23.977 1.00 51.06 80 SER A O 1
ATOM 646 N N . THR A 1 81 ? 22.298 15.494 -24.313 1.00 52.16 81 THR A N 1
ATOM 647 C CA . THR A 1 81 ? 21.769 14.642 -23.231 1.00 52.16 81 THR A CA 1
ATOM 648 C C . THR A 1 81 ? 22.240 15.039 -21.826 1.00 52.16 81 THR A C 1
ATOM 650 O O . THR A 1 81 ? 21.816 14.437 -20.841 1.00 52.16 81 THR A O 1
ATOM 653 N N . ARG A 1 82 ? 23.075 16.080 -21.697 1.00 54.94 82 ARG A N 1
ATOM 654 C CA . ARG A 1 82 ? 23.551 16.614 -20.406 1.00 54.94 82 ARG A CA 1
ATOM 655 C C . ARG A 1 82 ? 22.669 17.706 -19.804 1.00 54.94 82 ARG A C 1
ATOM 657 O O . ARG A 1 82 ? 23.008 18.237 -18.748 1.00 54.94 82 ARG A O 1
ATOM 664 N N . SER A 1 83 ? 21.557 18.055 -20.447 1.00 64.00 83 SER A N 1
ATOM 665 C CA . SER A 1 83 ? 20.587 18.985 -19.872 1.00 64.00 83 SER A CA 1
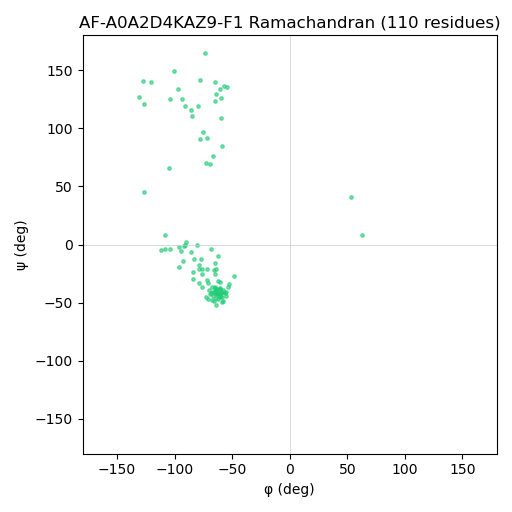ATOM 666 C C . SER A 1 83 ? 19.704 18.255 -18.855 1.00 64.00 83 SER A C 1
ATOM 668 O O . SER A 1 83 ? 18.955 17.359 -19.254 1.00 64.00 83 SER A O 1
ATOM 670 N N . PRO A 1 84 ? 19.699 18.654 -17.566 1.00 69.38 84 PRO A N 1
ATOM 671 C CA . PRO A 1 84 ? 18.761 18.109 -16.589 1.00 69.38 84 PRO A CA 1
ATOM 672 C C . PRO A 1 84 ? 17.311 18.211 -17.075 1.00 69.38 84 PRO A C 1
ATOM 674 O O . PRO A 1 84 ? 16.522 17.309 -16.828 1.00 69.38 84 PRO A O 1
ATOM 677 N N . ALA A 1 85 ? 16.967 19.266 -17.824 1.00 74.50 85 ALA A N 1
ATOM 678 C CA . ALA A 1 85 ? 15.634 19.451 -18.391 1.00 74.50 85 ALA A CA 1
ATOM 679 C C . ALA A 1 85 ? 15.273 18.378 -19.432 1.00 74.50 85 ALA A C 1
ATOM 681 O O . ALA A 1 85 ? 14.135 17.919 -19.453 1.00 74.50 85 ALA A O 1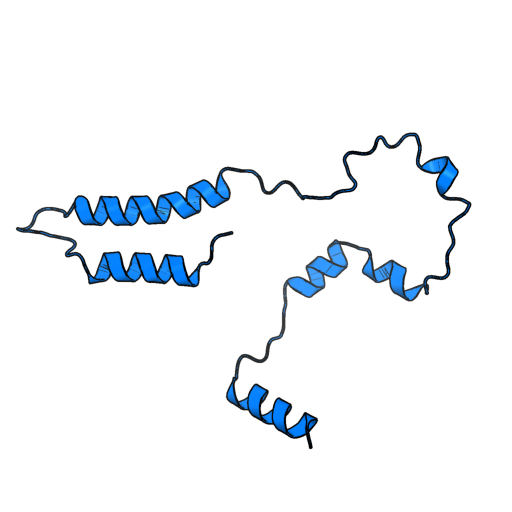
ATOM 682 N N . ALA A 1 86 ? 16.234 17.931 -20.249 1.00 79.38 86 ALA A N 1
ATOM 683 C CA . ALA A 1 86 ? 16.015 16.844 -21.201 1.00 79.38 86 ALA A CA 1
ATOM 684 C C . ALA A 1 86 ? 15.798 15.508 -20.474 1.00 79.38 86 ALA A C 1
ATOM 686 O O . ALA A 1 86 ? 14.878 14.767 -20.819 1.00 79.38 86 ALA A O 1
ATOM 687 N N . THR A 1 87 ? 16.581 15.227 -19.426 1.00 81.31 87 THR A N 1
ATOM 688 C CA . THR A 1 87 ? 16.381 14.049 -18.567 1.00 81.31 87 THR A CA 1
ATOM 689 C C . THR A 1 87 ? 15.008 14.082 -17.887 1.00 81.31 87 THR A C 1
ATOM 691 O O . THR A 1 87 ? 14.285 13.090 -17.916 1.00 81.31 87 THR A O 1
ATOM 694 N N . TRP A 1 88 ? 14.600 15.231 -17.337 1.00 82.06 88 TRP A N 1
ATOM 695 C CA . TRP A 1 88 ? 13.279 15.400 -16.721 1.00 82.06 88 TRP A CA 1
ATOM 696 C C . TRP A 1 88 ? 12.134 15.218 -17.721 1.00 82.06 88 TRP A C 1
ATOM 698 O O . TRP A 1 88 ? 11.156 14.547 -17.398 1.00 82.06 88 TRP A O 1
ATOM 708 N N . ALA A 1 89 ? 12.272 15.750 -18.939 1.00 83.19 89 ALA A N 1
ATOM 709 C CA . ALA A 1 89 ? 11.278 15.592 -19.997 1.00 83.19 89 ALA A CA 1
ATOM 710 C C . ALA A 1 89 ? 11.082 14.124 -20.416 1.00 83.19 89 ALA A C 1
ATOM 712 O O . ALA A 1 89 ? 9.971 13.742 -20.766 1.00 83.19 89 ALA A O 1
ATOM 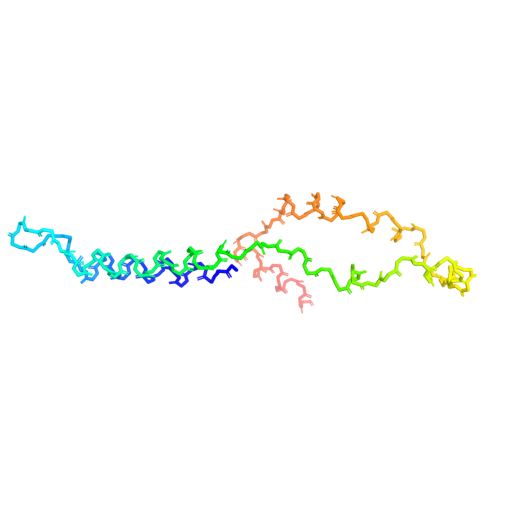713 N N . HIS A 1 90 ? 12.126 13.292 -20.337 1.00 83.44 90 HIS A N 1
ATOM 714 C CA . HIS A 1 90 ? 12.022 11.854 -20.615 1.00 83.44 90 HIS A CA 1
ATOM 715 C C . HIS A 1 90 ? 11.422 11.055 -19.449 1.00 83.44 90 HIS A C 1
ATOM 717 O O . HIS A 1 90 ? 10.724 10.072 -19.682 1.00 83.44 90 HIS A O 1
ATOM 723 N N . ILE A 1 91 ? 11.675 11.456 -18.198 1.00 87.00 91 ILE A N 1
ATOM 724 C CA . ILE A 1 91 ? 11.198 10.731 -17.005 1.00 87.00 91 ILE A CA 1
ATOM 725 C C . ILE A 1 91 ? 9.704 10.972 -16.737 1.00 87.00 91 ILE A C 1
ATOM 727 O O . ILE A 1 91 ? 9.053 10.137 -16.116 1.00 87.00 91 ILE A O 1
ATOM 731 N N . GLN A 1 92 ? 9.138 12.098 -17.177 1.00 81.88 92 GLN A N 1
ATOM 732 C CA . GLN A 1 92 ? 7.744 12.434 -16.866 1.00 81.88 92 GLN A CA 1
ATOM 733 C C . GLN A 1 92 ? 6.703 11.554 -17.596 1.00 81.88 92 GLN A C 1
ATOM 735 O O . GLN A 1 92 ? 5.795 11.066 -16.924 1.00 81.88 92 GLN A O 1
ATOM 740 N N . PRO A 1 93 ? 6.798 11.300 -18.918 1.00 91.12 93 PRO A N 1
ATOM 741 C CA . PRO A 1 93 ? 5.830 10.475 -19.640 1.00 91.12 93 PRO A CA 1
ATOM 742 C C . PRO A 1 93 ? 6.391 9.080 -19.966 1.00 91.12 93 PRO A C 1
ATOM 744 O O . PRO A 1 93 ? 6.577 8.730 -21.134 1.00 91.12 93 PRO A O 1
ATOM 747 N N . LEU A 1 94 ? 6.656 8.260 -18.946 1.00 91.69 94 LEU A N 1
ATOM 748 C CA . LEU A 1 94 ? 7.084 6.877 -19.177 1.00 91.69 94 LEU A CA 1
ATOM 749 C C . LEU A 1 94 ? 5.964 6.075 -19.855 1.00 91.69 94 LEU A C 1
ATOM 751 O O . LEU A 1 94 ? 4.859 5.955 -19.329 1.00 91.69 94 LEU A O 1
ATOM 755 N N . ARG A 1 95 ? 6.265 5.487 -21.015 1.00 94.00 95 ARG A N 1
ATOM 756 C CA . ARG A 1 95 ? 5.425 4.457 -21.639 1.00 94.00 95 ARG A CA 1
ATOM 757 C C . ARG A 1 95 ? 5.909 3.099 -21.154 1.00 94.00 95 ARG A C 1
ATOM 759 O O . ARG A 1 95 ? 7.067 2.754 -21.367 1.00 94.00 95 ARG A O 1
ATOM 766 N N . VAL A 1 96 ? 5.033 2.354 -20.490 1.00 95.06 96 VAL A N 1
ATOM 767 C CA . VAL A 1 96 ? 5.367 1.074 -19.854 1.00 95.06 96 VAL A CA 1
ATOM 768 C C . VAL A 1 96 ? 4.389 0.009 -20.339 1.00 95.06 96 VAL A C 1
ATOM 770 O O . VAL A 1 96 ? 3.203 0.287 -20.494 1.00 95.06 96 VAL A 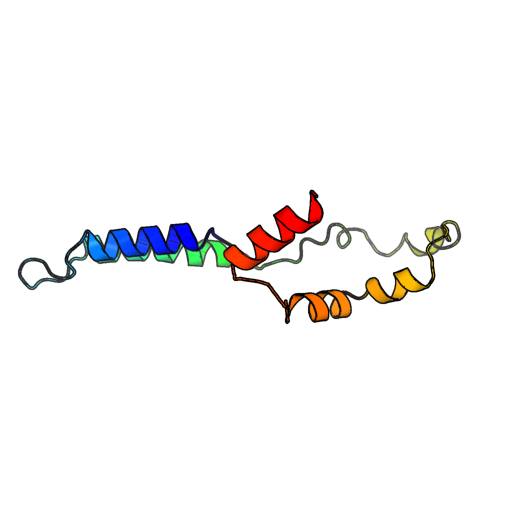O 1
ATOM 773 N N . ILE A 1 97 ? 4.889 -1.204 -20.576 1.00 97.00 97 ILE A N 1
ATOM 774 C CA . ILE A 1 97 ? 4.055 -2.393 -20.770 1.00 97.00 97 ILE A CA 1
ATOM 775 C C . ILE A 1 97 ? 3.742 -2.940 -19.375 1.00 97.00 97 ILE A C 1
ATOM 777 O O . ILE A 1 97 ? 4.633 -3.424 -18.685 1.00 97.00 97 ILE A O 1
ATOM 781 N N . ASP A 1 98 ? 2.490 -2.841 -18.942 1.00 96.62 98 ASP A N 1
ATOM 782 C CA . ASP A 1 98 ? 2.011 -3.336 -17.643 1.00 96.62 98 ASP A CA 1
ATOM 783 C C . ASP A 1 98 ? 1.460 -4.773 -17.718 1.00 96.62 98 ASP A C 1
ATOM 785 O O . ASP A 1 98 ? 1.275 -5.457 -16.707 1.00 96.62 98 ASP A O 1
ATOM 789 N N . ARG A 1 99 ? 1.214 -5.268 -18.935 1.00 97.75 99 ARG A N 1
ATOM 790 C CA . ARG A 1 99 ? 0.672 -6.601 -19.193 1.00 97.75 99 ARG A CA 1
ATOM 791 C C . ARG A 1 99 ? 1.731 -7.675 -18.989 1.00 97.75 99 ARG A C 1
ATOM 793 O O . ARG A 1 99 ? 2.451 -8.043 -19.916 1.00 97.75 99 ARG A O 1
ATOM 800 N N . GLN A 1 100 ? 1.728 -8.288 -17.806 1.00 97.94 100 GLN A N 1
ATOM 801 C CA . GLN A 1 100 ? 2.669 -9.362 -17.468 1.00 97.94 100 GLN A CA 1
ATOM 802 C C . GLN A 1 100 ? 2.679 -10.512 -18.491 1.00 97.94 100 GLN A C 1
ATOM 804 O O . GLN A 1 100 ? 3.736 -11.051 -18.798 1.00 97.94 100 GLN A O 1
ATOM 809 N N . LYS A 1 101 ? 1.525 -10.881 -19.066 1.00 98.00 101 LYS A N 1
ATOM 810 C CA . LYS A 1 101 ? 1.450 -11.929 -20.104 1.00 98.00 101 LYS A CA 1
ATOM 811 C C . LYS A 1 101 ? 2.186 -11.550 -21.393 1.00 98.00 101 LYS A C 1
ATOM 813 O O . LYS A 1 101 ? 2.778 -12.414 -22.028 1.00 98.00 101 LYS A O 1
ATOM 818 N N . GLU A 1 102 ? 2.131 -10.280 -21.777 1.00 97.88 102 GLU A N 1
ATOM 819 C CA . GLU A 1 102 ? 2.804 -9.763 -22.969 1.00 97.88 102 GLU A CA 1
ATOM 820 C C . GLU A 1 102 ? 4.313 -9.696 -22.743 1.00 97.88 102 GLU A C 1
ATOM 822 O O . GLU A 1 102 ? 5.068 -10.212 -23.559 1.00 97.88 102 GLU A O 1
ATOM 827 N N . LEU A 1 103 ? 4.740 -9.188 -21.581 1.00 98.06 103 LEU A N 1
ATOM 828 C CA . LEU A 1 103 ? 6.144 -9.215 -21.163 1.00 98.06 103 LEU A CA 1
ATOM 829 C C . LEU A 1 103 ? 6.714 -10.641 -21.162 1.00 98.06 103 LEU A C 1
ATOM 831 O O . LEU A 1 103 ? 7.802 -10.871 -21.679 1.00 98.06 103 LEU A O 1
ATOM 835 N N . LEU A 1 104 ? 5.961 -11.611 -20.633 1.00 97.69 104 LEU A N 1
ATOM 836 C CA . LEU A 1 104 ? 6.361 -13.021 -20.630 1.00 97.69 104 LEU A CA 1
ATOM 837 C C . LEU A 1 104 ? 6.467 -13.608 -22.041 1.00 97.69 104 LEU A C 1
ATOM 839 O O . LEU A 1 104 ? 7.363 -14.409 -22.289 1.00 97.69 104 LEU A O 1
ATOM 843 N N . ARG A 1 105 ? 5.563 -13.238 -22.957 1.00 97.94 105 ARG A N 1
ATOM 844 C CA . ARG A 1 105 ? 5.642 -13.657 -24.362 1.00 97.94 105 ARG A CA 1
ATOM 845 C C . ARG A 1 105 ? 6.903 -13.095 -25.021 1.00 97.94 105 ARG A C 1
ATOM 847 O O . ARG A 1 105 ? 7.684 -13.869 -25.554 1.00 97.94 105 ARG A O 1
ATOM 854 N N . LEU A 1 106 ? 7.119 -11.782 -24.921 1.00 97.94 106 LEU A N 1
ATOM 855 C CA . LEU A 1 106 ? 8.286 -11.106 -25.495 1.00 97.94 106 LEU A CA 1
ATOM 856 C C . LEU A 1 106 ? 9.605 -11.677 -24.957 1.00 97.94 106 LEU A C 1
ATOM 858 O O . LEU A 1 106 ? 10.548 -11.847 -25.717 1.00 97.94 106 LEU A O 1
ATOM 862 N N . SER A 1 107 ? 9.657 -12.012 -23.663 1.00 97.38 107 SER A N 1
ATOM 863 C CA . SER A 1 107 ? 10.829 -12.649 -23.050 1.00 97.38 107 SER A CA 1
ATOM 864 C C . SER A 1 107 ? 11.164 -13.994 -23.694 1.00 97.38 107 SER A C 1
ATOM 866 O O . SER A 1 107 ? 12.333 -14.267 -23.930 1.00 97.38 107 SER A O 1
ATOM 868 N N . ARG A 1 108 ? 10.158 -14.828 -23.987 1.00 97.50 108 ARG A N 1
ATOM 869 C CA . ARG A 1 108 ? 10.375 -16.141 -24.617 1.00 97.50 108 ARG A CA 1
ATOM 870 C C . ARG A 1 108 ? 10.823 -16.015 -26.070 1.00 97.50 108 ARG A C 1
ATOM 872 O O . ARG A 1 108 ? 11.697 -16.764 -26.481 1.00 97.50 108 ARG A O 1
ATOM 879 N N . ASP A 1 109 ? 10.248 -15.067 -26.811 1.00 97.62 109 ASP A N 1
ATOM 880 C CA . ASP A 1 109 ? 10.579 -14.818 -28.222 1.00 97.62 109 ASP A CA 1
ATOM 881 C C . ASP A 1 109 ? 12.027 -14.297 -28.404 1.00 97.62 109 ASP A C 1
ATOM 883 O O . ASP A 1 109 ? 12.584 -14.399 -29.491 1.00 97.62 109 ASP A O 1
ATOM 887 N N . LEU A 1 110 ? 12.645 -13.721 -27.362 1.00 97.06 110 LEU A N 1
ATOM 888 C CA . LEU A 1 110 ? 14.038 -13.241 -27.388 1.00 97.06 110 LEU A CA 1
ATOM 889 C C . LEU A 1 110 ? 15.080 -14.334 -27.110 1.00 97.06 110 LEU A C 1
ATOM 891 O O . LEU A 1 110 ? 16.244 -14.165 -27.468 1.00 97.06 110 LEU A O 1
ATOM 895 N N . GLU A 1 111 ? 14.687 -15.404 -26.421 1.00 93.00 111 GLU A N 1
ATOM 896 C CA . GLU A 1 111 ? 15.579 -16.498 -26.009 1.00 93.00 111 GLU A CA 1
ATOM 897 C C . GLU A 1 111 ? 15.585 -17.677 -27.003 1.00 93.00 111 GLU A C 1
ATOM 899 O O . GLU A 1 111 ? 16.356 -18.620 -26.818 1.00 93.00 111 GLU A O 1
ATOM 904 N N . SER A 1 112 ? 14.733 -17.633 -28.035 1.00 74.50 112 SER A N 1
ATOM 905 C CA . SER A 1 112 ? 14.632 -18.621 -29.124 1.00 74.50 112 SER A CA 1
ATOM 906 C C . SER A 1 112 ? 15.554 -18.310 -30.296 1.00 74.50 112 SER A C 1
ATOM 908 O O . SER A 1 112 ? 16.174 -19.263 -30.815 1.00 74.50 112 SER A O 1
#

Mean predicted aligned error: 13.35 Å

Foldseek 3Di:
DDPVVVLVVQLVCLPVVDDCDDPNHGDVVSVVSNVVSVVVVVVVVVDPPDPPDVPPPDDPPPVPVVVPPPPDDDPPVVVVVPDVVVVVVDVPDDDDDPPPVVVVVVVVVVVD

InterPro domains:
  IPR001895 Ras guanine-nucleotide exchange factors catalytic domain [PF00617] (1-32)
  IPR001895 Ras guanine-nucleotide exchange factors catalytic domain [PS50009] (1-78)
  IPR008937 Ras-like guanine nucleotide exchange factor [PTHR23113] (1-81)
  IPR019804 Ras guanine-nucleotide exchange factor, conserved site [PS00720] (1-30)
  IPR023578 Ras guanine nucleotide exchange factor domain superfamily [SSF48366] (1-68)
  IPR036964 Ras guanine-nucleotide exchange factor, catalytic domain superfamily [G3DSA:1.10.840.10] (1-112)

Radius of gyration: 25.6 Å; Cα contacts (8 Å, |Δi|>4): 29; chains: 1; bounding box: 64×48×53 Å